Protein AF-A0AAD0ALG9-F1 (afdb_monomer_lite)

InterPro domains:
  IPR048923 Restriction endonuclease, type II, NgoFVII, C-terminal B3-like DNA-binding domain [PF20731] (17-128)

Sequence (146 aa):
MIMDYIILPLYSWKNGKKTCFPRSSMNQSNARGRARDLYEVYIPIPYEVRTTYPDFFPGEEFDLFTEDLNFSAKICQQDDKALMTNPNSDLGKWLFEKLGIEKTRPNEVVSYEELAKTGYDSVKIKIIDGKYYILLMPVGSYENFI

Foldseek 3Di:
DQDQKAKFFQFDDDPNDTKQDLCAALNVCQHDDDHDDRQQGWTFQDPCNCVVNVPNDDQDWAWEDEPVDIFGWDQDDPPSGTIATVVRRPVSVVVCVLLVHDDDDHSDGDIQVSSLVSQFGMWMWGADPNHTYIDTDGPCPNVVRD

pLDDT: mean 95.74, std 5.43, range [48.69, 98.75]

Secondary structure (DSSP, 8-state):
---SEEEEESSEEETTEEE--TTSGGGGGG-SSS---TT---EE--HHHHHHSTTSS-SS-EEEE-SS-EEEEEEESGGG-EEEESSTTHHHHHHHHHHT----STT----HHHHHHTTEEEEEEEEETTEEEEEEEETTHHHHH-

Radius of gyration: 14.36 Å; chains: 1; bounding box: 43×32×39 Å

Structure (mmCIF, N/CA/C/O backbone):
data_AF-A0AAD0ALG9-F1
#
_entry.id   AF-A0AAD0ALG9-F1
#
loop_
_atom_site.group_PDB
_atom_site.id
_atom_site.type_symbol
_atom_site.label_atom_id
_atom_site.label_alt_id
_atom_site.label_comp_id
_atom_site.label_asym_id
_atom_site.label_entity_id
_atom_site.label_seq_id
_atom_site.pdbx_PDB_ins_code
_atom_site.Cartn_x
_atom_site.Cartn_y
_atom_site.Cartn_z
_atom_site.occupancy
_atom_site.B_iso_or_equiv
_atom_site.auth_seq_id
_atom_site.auth_comp_id
_atom_site.auth_asym_id
_atom_site.auth_atom_id
_atom_site.pdbx_PDB_model_num
ATOM 1 N N . MET A 1 1 ? -25.391 -2.436 7.738 1.00 48.69 1 MET A N 1
ATOM 2 C CA . MET A 1 1 ? -24.337 -3.248 8.379 1.00 48.69 1 MET A CA 1
ATOM 3 C C . MET A 1 1 ? -23.039 -2.530 8.101 1.00 48.69 1 MET A C 1
ATOM 5 O O . MET A 1 1 ? -22.820 -2.202 6.942 1.00 48.69 1 MET A O 1
ATOM 9 N N . ILE A 1 2 ? -22.260 -2.203 9.130 1.00 64.44 2 ILE A N 1
ATOM 10 C CA . ILE A 1 2 ? -20.900 -1.699 8.917 1.00 64.44 2 ILE A CA 1
ATOM 11 C C . ILE A 1 2 ? -20.113 -2.865 8.315 1.00 64.44 2 ILE A C 1
ATOM 13 O O . ILE A 1 2 ? -20.271 -4.000 8.757 1.00 64.44 2 ILE A O 1
ATOM 17 N N . MET A 1 3 ? -19.394 -2.610 7.225 1.00 80.44 3 MET A N 1
ATOM 18 C CA . MET A 1 3 ? -18.561 -3.630 6.606 1.00 80.44 3 MET A CA 1
ATOM 19 C C . MET A 1 3 ? -17.283 -3.763 7.431 1.00 80.44 3 MET A C 1
ATOM 21 O O . MET A 1 3 ? -16.538 -2.797 7.566 1.00 80.44 3 MET A O 1
ATOM 25 N N . ASP A 1 4 ? -17.016 -4.959 7.947 1.00 91.75 4 ASP A N 1
ATOM 26 C CA . ASP A 1 4 ? -15.879 -5.175 8.846 1.00 91.75 4 ASP A CA 1
ATOM 27 C C . ASP A 1 4 ? -14.551 -5.339 8.096 1.00 91.75 4 ASP A C 1
ATOM 29 O O . ASP A 1 4 ? -13.491 -5.374 8.717 1.00 91.75 4 ASP A O 1
ATOM 33 N N . TYR A 1 5 ? -14.567 -5.457 6.762 1.00 97.56 5 TYR A N 1
ATOM 34 C CA . TYR A 1 5 ? -13.344 -5.459 5.963 1.00 97.56 5 TYR A CA 1
ATOM 35 C C . TYR A 1 5 ? -13.547 -5.027 4.507 1.00 97.56 5 TYR A C 1
ATOM 37 O O . TYR A 1 5 ? -14.588 -5.264 3.903 1.00 97.56 5 TYR A O 1
ATOM 45 N N . ILE A 1 6 ? -12.487 -4.493 3.909 1.00 98.25 6 ILE A N 1
ATOM 46 C CA . ILE A 1 6 ? -12.362 -4.282 2.464 1.00 98.25 6 ILE A CA 1
ATOM 47 C C . ILE A 1 6 ? -11.085 -4.935 1.946 1.00 98.25 6 ILE A C 1
ATOM 49 O O . ILE A 1 6 ? -10.157 -5.218 2.710 1.00 98.25 6 ILE A O 1
ATOM 53 N N . ILE A 1 7 ? -11.013 -5.149 0.634 1.00 98.69 7 ILE A N 1
ATOM 54 C CA . ILE A 1 7 ? -9.773 -5.522 -0.047 1.00 98.69 7 ILE A CA 1
ATOM 55 C C . ILE A 1 7 ? -9.379 -4.397 -1.004 1.00 98.69 7 ILE A C 1
ATOM 57 O O . ILE A 1 7 ? -10.216 -3.870 -1.734 1.00 98.69 7 ILE A O 1
ATOM 61 N N . LEU A 1 8 ? -8.102 -4.021 -0.978 1.00 98.69 8 LEU A N 1
ATOM 62 C CA . LEU A 1 8 ? -7.511 -2.983 -1.816 1.00 98.69 8 LEU A CA 1
ATOM 63 C C . LEU A 1 8 ? -6.404 -3.590 -2.686 1.00 98.69 8 LEU A C 1
ATOM 65 O O . LEU A 1 8 ? -5.567 -4.333 -2.166 1.00 98.69 8 LEU A O 1
ATOM 69 N N . PRO A 1 9 ? -6.350 -3.292 -3.993 1.00 98.56 9 PRO A N 1
ATOM 70 C CA . PRO A 1 9 ? -5.290 -3.793 -4.854 1.00 98.56 9 PRO A CA 1
ATOM 71 C C . PRO A 1 9 ? -3.972 -3.058 -4.574 1.00 98.56 9 PRO A C 1
ATOM 73 O O . PRO A 1 9 ? -3.960 -1.879 -4.239 1.00 98.56 9 PRO A O 1
ATOM 76 N N . LEU A 1 10 ? -2.840 -3.728 -4.785 1.00 98.62 10 LEU A N 1
ATOM 77 C CA . LEU A 1 10 ? -1.504 -3.104 -4.825 1.00 98.62 10 LEU A CA 1
ATOM 78 C C . LEU A 1 10 ? -1.106 -2.675 -6.252 1.00 98.62 10 LEU A C 1
ATOM 80 O O . LEU A 1 10 ? 0.020 -2.255 -6.521 1.00 98.62 10 LEU A O 1
ATOM 84 N N . TYR A 1 11 ? -2.049 -2.781 -7.185 1.00 98.38 11 TYR A N 1
ATOM 85 C CA . TYR A 1 11 ? -1.915 -2.453 -8.596 1.00 98.38 11 TYR A CA 1
ATOM 86 C C . TYR A 1 11 ? -3.061 -1.528 -9.040 1.00 98.38 11 TYR A C 1
ATOM 88 O O . TYR A 1 11 ? -3.915 -1.110 -8.261 1.00 98.38 11 TYR A O 1
ATOM 96 N N . SER A 1 12 ? -3.082 -1.169 -10.319 1.00 96.75 12 SER A N 1
ATOM 97 C CA . SER A 1 12 ? -4.174 -0.429 -10.956 1.00 96.75 12 SER A CA 1
ATOM 98 C C . SER A 1 12 ? -4.526 -1.042 -12.310 1.00 96.75 12 SER A C 1
ATOM 100 O O . SER A 1 12 ? -3.835 -1.937 -12.788 1.00 96.75 12 SER A O 1
ATOM 102 N N . TRP A 1 13 ? -5.581 -0.557 -12.960 1.00 95.56 13 TRP A N 1
ATOM 103 C CA . TRP A 1 13 ? -5.985 -1.036 -14.282 1.00 95.56 13 TRP A CA 1
ATOM 104 C C . TRP A 1 13 ? -5.575 -0.063 -15.390 1.00 95.56 13 TRP A C 1
ATOM 106 O O . TRP A 1 13 ? -5.725 1.152 -15.266 1.00 95.56 13 TRP A O 1
ATOM 116 N N . LYS A 1 14 ? -5.085 -0.602 -16.508 1.00 95.44 14 LYS A N 1
ATOM 117 C CA . LYS A 1 14 ? -4.860 0.127 -17.758 1.00 95.44 14 LYS A CA 1
ATOM 118 C C . LYS A 1 14 ? -5.312 -0.735 -18.930 1.00 95.44 14 LYS A C 1
ATOM 120 O O . LYS A 1 14 ? -4.769 -1.812 -19.148 1.00 95.44 14 LYS A O 1
ATOM 125 N N . ASN A 1 15 ? -6.287 -0.254 -19.703 1.00 95.19 15 ASN A N 1
ATOM 126 C CA . ASN A 1 15 ? -6.828 -0.957 -20.876 1.00 95.19 15 ASN A CA 1
ATOM 127 C C . ASN A 1 15 ? -7.241 -2.413 -20.565 1.00 95.19 15 ASN A C 1
ATOM 129 O O . ASN A 1 15 ? -6.869 -3.333 -21.291 1.00 95.19 15 ASN A O 1
ATOM 133 N N . GLY A 1 16 ? -7.941 -2.626 -19.444 1.00 93.56 16 GLY A N 1
ATOM 134 C CA . GLY A 1 16 ? -8.381 -3.958 -19.011 1.00 93.56 16 GLY A CA 1
ATOM 135 C C . GLY A 1 16 ? -7.260 -4.886 -18.531 1.00 93.56 16 GLY A C 1
ATOM 136 O O . GLY A 1 16 ? -7.489 -6.079 -18.377 1.00 93.56 16 GLY A O 1
ATOM 137 N N . LYS A 1 17 ? -6.047 -4.369 -18.295 1.00 96.81 17 LYS A N 1
ATOM 138 C CA . LYS A 1 17 ? -4.924 -5.132 -17.738 1.00 96.81 17 LYS A CA 1
ATOM 139 C C . LYS A 1 17 ? -4.484 -4.555 -16.402 1.00 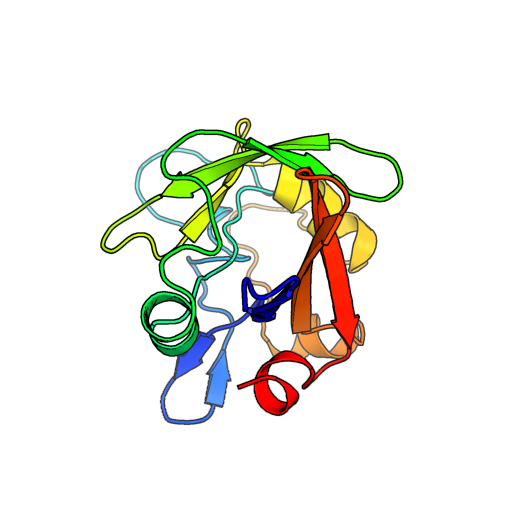96.81 17 LYS A C 1
ATOM 141 O O . LYS A 1 17 ? -4.403 -3.335 -16.251 1.00 96.81 17 LYS A O 1
ATOM 146 N N . LYS A 1 18 ? -4.145 -5.433 -15.462 1.00 98.00 18 LYS A N 1
ATOM 147 C CA . LYS A 1 18 ? -3.492 -5.054 -14.207 1.00 98.00 18 LYS A CA 1
ATOM 148 C C . LYS A 1 18 ? -2.121 -4.445 -14.493 1.00 98.00 18 LYS A C 1
ATOM 150 O O . LYS A 1 18 ? -1.426 -4.855 -15.421 1.00 98.00 18 LYS A O 1
ATOM 155 N N . THR A 1 19 ? -1.751 -3.402 -13.764 1.00 98.19 19 THR A N 1
ATOM 156 C CA . THR A 1 19 ? -0.554 -2.600 -14.024 1.00 98.19 19 THR A CA 1
ATOM 157 C C . THR A 1 19 ? -0.083 -1.920 -12.744 1.00 98.19 19 THR A C 1
ATOM 159 O O . THR A 1 19 ? -0.838 -1.196 -12.098 1.00 98.19 19 THR A O 1
ATOM 162 N N . CYS A 1 20 ? 1.202 -2.070 -12.430 1.00 98.12 20 CYS A N 1
ATOM 163 C CA . CYS A 1 20 ? 1.898 -1.221 -11.468 1.00 98.12 20 CYS A CA 1
ATOM 164 C C . CYS A 1 20 ? 2.551 -0.069 -12.241 1.00 98.12 20 CYS A C 1
ATOM 166 O O . CYS A 1 20 ? 3.495 -0.261 -13.008 1.00 98.12 20 CYS A O 1
ATOM 168 N N . PHE A 1 21 ? 2.011 1.143 -12.102 1.00 97.88 21 PHE A N 1
ATOM 169 C CA . PHE A 1 21 ? 2.519 2.294 -12.848 1.00 97.88 21 PHE A CA 1
ATOM 170 C C . PHE A 1 21 ? 3.928 2.689 -12.371 1.00 97.88 21 PHE A C 1
ATOM 172 O O . PHE A 1 21 ? 4.188 2.645 -11.171 1.00 97.88 21 PHE A O 1
ATOM 179 N N . PRO A 1 22 ? 4.831 3.162 -13.255 1.00 97.31 22 PRO A N 1
ATOM 180 C CA . PRO A 1 22 ? 6.233 3.421 -12.896 1.00 97.31 22 PRO A CA 1
ATOM 181 C C . PRO A 1 22 ? 6.490 4.510 -11.847 1.00 97.31 22 PRO A C 1
ATOM 183 O O . PRO A 1 22 ? 7.627 4.662 -11.410 1.00 97.31 22 PRO A O 1
ATOM 186 N N . ARG A 1 23 ? 5.481 5.322 -11.506 1.00 96.94 23 ARG A N 1
ATOM 187 C CA . ARG A 1 23 ? 5.602 6.517 -10.647 1.00 96.94 23 ARG A CA 1
ATOM 188 C C . ARG A 1 23 ? 4.410 6.695 -9.703 1.00 96.94 23 ARG A C 1
ATOM 190 O O . ARG A 1 23 ? 3.996 7.819 -9.424 1.00 96.94 23 ARG A O 1
ATOM 197 N N . SER A 1 24 ? 3.762 5.604 -9.315 1.00 96.25 24 SER A N 1
ATOM 198 C CA . SER A 1 24 ? 2.541 5.640 -8.505 1.00 96.25 24 SER A CA 1
ATOM 199 C C . SER A 1 24 ? 2.445 4.400 -7.628 1.00 96.25 24 SER A C 1
ATOM 201 O O . SER A 1 24 ? 3.058 3.382 -7.944 1.00 96.25 24 SER A O 1
ATOM 203 N N . SER A 1 25 ? 1.665 4.491 -6.551 1.00 96.38 25 SER A N 1
ATOM 204 C CA . SER A 1 25 ? 1.435 3.417 -5.583 1.00 96.38 25 SER A CA 1
ATOM 205 C C . SER A 1 25 ? 2.751 2.770 -5.122 1.00 96.38 25 SER A C 1
ATOM 207 O O . SER A 1 25 ? 3.579 3.468 -4.545 1.00 96.38 25 SER A O 1
ATOM 209 N N . MET A 1 26 ? 3.003 1.493 -5.427 1.00 96.69 26 MET A N 1
ATOM 210 C CA . MET A 1 26 ? 4.254 0.789 -5.103 1.00 96.69 26 MET A CA 1
ATOM 211 C C . MET A 1 26 ? 5.521 1.465 -5.657 1.00 96.69 26 MET A C 1
ATOM 213 O O . MET A 1 26 ? 6.621 1.292 -5.135 1.00 96.69 26 MET A O 1
ATOM 217 N N . ASN A 1 27 ? 5.393 2.249 -6.726 1.00 97.94 27 ASN A N 1
ATOM 218 C CA . ASN A 1 27 ? 6.490 2.991 -7.345 1.00 97.94 27 ASN A CA 1
ATOM 219 C C . ASN A 1 27 ? 6.405 4.497 -7.077 1.00 97.94 27 ASN A C 1
ATOM 221 O O . ASN A 1 27 ? 6.948 5.296 -7.843 1.00 97.94 27 ASN A O 1
ATOM 225 N N . GLN A 1 28 ? 5.714 4.909 -6.012 1.00 97.06 28 GLN A N 1
ATOM 226 C CA . GLN A 1 28 ? 5.574 6.318 -5.649 1.00 97.06 28 GLN A CA 1
ATOM 227 C C . GLN A 1 28 ? 6.928 6.989 -5.377 1.00 97.06 28 GLN A C 1
ATOM 229 O O . GLN A 1 28 ? 7.078 8.173 -5.683 1.00 97.06 28 GLN A O 1
ATOM 234 N N . SER A 1 29 ? 7.933 6.250 -4.902 1.00 96.88 29 SER A N 1
ATOM 235 C CA . SER A 1 29 ? 9.309 6.740 -4.747 1.00 96.88 29 SER A CA 1
ATOM 236 C C . SER A 1 29 ? 9.933 7.296 -6.038 1.00 96.88 29 SER A C 1
ATOM 238 O O . SER A 1 29 ? 10.788 8.177 -5.976 1.00 96.88 29 SER A O 1
ATOM 240 N N . ASN A 1 30 ? 9.427 6.905 -7.213 1.00 97.12 30 ASN A N 1
ATOM 241 C CA . ASN A 1 30 ? 9.875 7.402 -8.522 1.00 97.12 30 ASN A CA 1
ATOM 242 C C . ASN A 1 30 ? 9.087 8.625 -9.029 1.00 97.12 30 ASN A C 1
ATOM 244 O O . ASN A 1 30 ? 9.283 9.082 -10.164 1.00 97.12 30 ASN A O 1
ATOM 248 N N . ALA A 1 31 ? 8.127 9.133 -8.253 1.00 95.12 31 ALA A N 1
ATOM 249 C CA . ALA A 1 31 ? 7.360 10.307 -8.645 1.00 95.12 31 ALA A CA 1
ATOM 250 C C . ALA A 1 31 ? 8.264 11.547 -8.768 1.00 95.12 31 ALA A C 1
ATOM 252 O O . ALA A 1 31 ? 9.306 11.671 -8.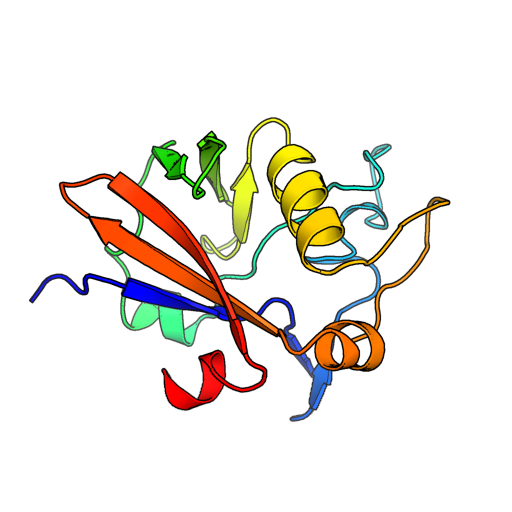129 1.00 95.12 31 ALA A O 1
ATOM 253 N N . ARG A 1 32 ? 7.863 12.499 -9.617 1.00 93.19 32 ARG A N 1
ATOM 254 C CA . ARG A 1 32 ? 8.606 13.756 -9.816 1.00 93.19 32 ARG A CA 1
ATOM 255 C C . ARG A 1 32 ? 8.358 14.743 -8.670 1.00 93.19 32 ARG A C 1
ATOM 257 O O . ARG A 1 32 ? 7.464 14.543 -7.843 1.00 93.19 32 ARG A O 1
ATOM 264 N N . GLY A 1 33 ? 9.152 15.808 -8.608 1.00 91.19 33 GLY A N 1
ATOM 265 C CA . GLY A 1 33 ? 9.068 16.838 -7.570 1.00 91.19 33 GLY A CA 1
ATOM 266 C C . GLY A 1 33 ? 10.212 16.700 -6.575 1.00 91.19 33 GLY A C 1
ATOM 267 O O . GLY A 1 33 ? 11.362 16.911 -6.944 1.00 91.19 33 GLY A O 1
ATOM 268 N N . ARG A 1 34 ? 9.901 16.346 -5.326 1.00 93.88 34 ARG A N 1
ATOM 269 C CA . ARG A 1 34 ? 10.900 16.210 -4.258 1.00 93.88 34 ARG A CA 1
ATOM 270 C C . ARG A 1 34 ? 11.662 14.883 -4.297 1.00 93.88 34 ARG A C 1
ATOM 272 O O . ARG A 1 34 ? 11.177 13.896 -4.853 1.00 93.88 34 ARG A O 1
ATOM 279 N N . ALA A 1 35 ? 12.812 14.861 -3.624 1.00 92.06 35 ALA A N 1
ATOM 280 C CA . ALA A 1 35 ? 13.454 13.616 -3.223 1.00 92.06 35 ALA A CA 1
ATOM 281 C C . ALA A 1 35 ? 12.489 12.791 -2.354 1.00 92.06 35 ALA A C 1
ATOM 283 O O . ALA A 1 35 ? 11.717 13.346 -1.560 1.00 92.06 35 ALA A O 1
ATOM 284 N N . ARG A 1 36 ? 12.505 11.476 -2.555 1.00 94.88 36 ARG A N 1
ATOM 285 C CA . ARG A 1 36 ? 11.642 10.511 -1.872 1.00 94.88 36 ARG A CA 1
ATOM 286 C C . ARG A 1 36 ? 12.489 9.389 -1.312 1.00 94.88 36 ARG A C 1
ATOM 288 O O . ARG A 1 36 ? 13.488 9.012 -1.921 1.00 94.88 36 ARG A O 1
ATOM 295 N N . ASP A 1 37 ? 12.060 8.867 -0.176 1.00 96.56 37 ASP A N 1
ATOM 296 C CA . ASP A 1 37 ? 12.575 7.601 0.334 1.00 96.56 37 ASP A CA 1
ATOM 297 C C . ASP A 1 37 ? 12.200 6.472 -0.652 1.00 96.56 37 ASP A C 1
ATOM 299 O O . ASP A 1 37 ? 11.142 6.518 -1.291 1.00 96.56 37 ASP A O 1
ATOM 303 N N . LEU A 1 38 ? 13.089 5.486 -0.827 1.00 96.19 38 LEU A N 1
ATOM 304 C CA . LEU A 1 38 ? 12.918 4.370 -1.770 1.00 96.19 38 LEU A CA 1
ATOM 305 C C . LEU A 1 38 ? 11.635 3.574 -1.515 1.00 96.19 38 LEU A C 1
ATOM 307 O O . LEU A 1 38 ? 11.034 3.057 -2.465 1.00 96.19 38 LEU A O 1
ATOM 311 N N . TYR A 1 39 ? 11.209 3.538 -0.255 1.00 97.19 39 TYR A N 1
ATOM 312 C CA . TYR A 1 39 ? 10.047 2.813 0.226 1.00 97.19 39 TYR A CA 1
ATOM 313 C C . TYR A 1 39 ? 8.805 3.698 0.357 1.00 97.19 39 TYR A C 1
ATOM 315 O O . TYR A 1 39 ? 7.806 3.255 0.907 1.00 97.19 39 TYR A O 1
ATOM 323 N N . GLU A 1 40 ? 8.805 4.936 -0.153 1.00 97.62 40 GLU A N 1
ATOM 324 C CA . GLU A 1 40 ? 7.549 5.685 -0.238 1.00 97.62 40 GLU A CA 1
ATOM 325 C C . GLU A 1 40 ? 6.557 4.987 -1.166 1.00 97.62 40 GLU A C 1
ATOM 327 O O . GLU A 1 40 ? 6.819 4.813 -2.362 1.00 97.62 40 GLU A O 1
ATOM 332 N N . VAL A 1 41 ? 5.392 4.656 -0.609 1.00 97.44 41 VAL A N 1
ATOM 333 C CA . VAL A 1 41 ? 4.268 4.034 -1.313 1.00 97.44 41 VAL A CA 1
ATOM 334 C C . VAL A 1 41 ? 2.953 4.692 -0.917 1.00 97.44 41 VAL A C 1
ATOM 336 O O . VAL A 1 41 ? 2.868 5.441 0.049 1.00 97.44 41 VAL A O 1
ATOM 339 N N . TYR A 1 42 ? 1.906 4.393 -1.672 1.00 98.00 42 TYR A N 1
ATOM 340 C CA . TYR A 1 42 ? 0.537 4.484 -1.178 1.00 98.00 42 TYR A CA 1
ATOM 341 C C . TYR A 1 42 ? -0.252 3.279 -1.688 1.00 98.00 42 TYR A C 1
ATOM 343 O O . TYR A 1 42 ? 0.049 2.754 -2.768 1.00 98.00 42 TYR A O 1
ATOM 351 N N . ILE A 1 43 ? -1.268 2.856 -0.943 1.00 98.50 43 ILE A N 1
ATOM 352 C CA . ILE A 1 43 ? -2.200 1.818 -1.394 1.00 98.50 43 ILE A CA 1
ATOM 353 C C . ILE A 1 43 ? -3.393 2.519 -2.055 1.00 98.50 43 ILE A C 1
ATOM 355 O O . ILE A 1 43 ? -3.994 3.400 -1.433 1.00 98.50 43 ILE A O 1
ATOM 359 N N . PRO A 1 44 ? -3.707 2.220 -3.328 1.00 97.94 44 PRO A N 1
ATOM 360 C CA . PRO A 1 44 ? -4.825 2.847 -4.010 1.00 97.94 44 PRO A CA 1
ATOM 361 C C . PRO A 1 44 ? -6.144 2.399 -3.380 1.00 97.94 44 PRO A C 1
ATOM 363 O O . PRO A 1 44 ? -6.311 1.238 -3.014 1.00 97.94 44 PRO A O 1
ATOM 366 N N . ILE A 1 45 ? -7.096 3.326 -3.313 1.00 98.00 45 ILE A N 1
ATOM 367 C CA . ILE A 1 45 ? -8.481 3.064 -2.930 1.00 98.00 45 ILE A CA 1
ATOM 368 C C . ILE A 1 45 ? -9.336 3.265 -4.186 1.00 98.00 45 ILE A C 1
ATOM 370 O O . ILE A 1 45 ? -9.636 4.410 -4.558 1.00 98.00 45 ILE A O 1
ATOM 374 N N . PRO A 1 46 ? -9.664 2.174 -4.906 1.00 97.06 46 PRO A N 1
ATOM 375 C CA . PRO A 1 46 ? -10.415 2.246 -6.154 1.00 97.06 46 PRO A CA 1
ATOM 376 C C . PRO A 1 46 ? -11.756 2.957 -5.980 1.00 97.06 46 PRO A C 1
ATOM 378 O O . PRO A 1 46 ? -12.329 2.982 -4.889 1.00 97.06 46 PRO A O 1
ATOM 381 N N . TYR A 1 47 ? -12.255 3.550 -7.063 1.00 96.19 47 TYR A N 1
ATOM 382 C CA . TYR A 1 47 ? -13.516 4.295 -7.047 1.00 96.19 47 TYR A CA 1
ATOM 383 C C . TYR A 1 47 ? -14.685 3.426 -6.570 1.00 96.19 47 TYR A C 1
ATOM 385 O O . TYR A 1 47 ? -15.504 3.870 -5.770 1.00 96.19 47 TYR A O 1
ATOM 393 N N . GLU A 1 48 ? -14.706 2.170 -6.996 1.00 95.88 48 GLU A N 1
ATOM 394 C CA . GLU A 1 48 ? -15.682 1.154 -6.621 1.00 95.88 48 GLU A CA 1
ATOM 395 C C . GLU A 1 48 ? -15.697 0.939 -5.102 1.00 95.88 48 GLU A C 1
ATOM 397 O O . GLU A 1 48 ? -16.760 0.908 -4.491 1.00 95.88 48 GLU A O 1
ATOM 402 N N . VAL A 1 49 ? -14.523 0.887 -4.462 1.00 96.75 49 VAL A N 1
ATOM 403 C CA . VAL A 1 49 ? -14.420 0.729 -3.003 1.00 96.75 49 VAL A CA 1
ATOM 404 C C . VAL A 1 49 ? -14.874 1.998 -2.284 1.00 96.75 49 VAL A C 1
ATOM 406 O O . VAL A 1 49 ? -15.667 1.906 -1.353 1.00 96.75 49 VAL A O 1
ATOM 409 N N . ARG A 1 50 ? -14.434 3.181 -2.737 1.00 95.00 50 ARG A N 1
ATOM 410 C CA . ARG A 1 50 ? -14.819 4.472 -2.130 1.00 95.00 50 ARG A CA 1
ATOM 411 C C . ARG A 1 50 ? -16.318 4.744 -2.212 1.00 95.00 50 ARG A C 1
ATOM 413 O O . ARG A 1 50 ? -16.873 5.369 -1.321 1.00 95.00 50 ARG A O 1
ATOM 420 N N . THR A 1 51 ? -16.968 4.300 -3.283 1.00 95.12 51 THR A N 1
ATOM 421 C CA . THR A 1 51 ? -18.411 4.497 -3.477 1.00 95.12 51 THR A CA 1
ATOM 422 C C . THR A 1 51 ? -19.255 3.437 -2.787 1.00 95.12 51 THR A C 1
ATOM 424 O O . THR A 1 51 ? -20.328 3.759 -2.285 1.00 95.12 51 THR A O 1
ATOM 427 N N . THR A 1 52 ? -18.779 2.193 -2.728 1.00 95.38 52 THR A N 1
ATOM 428 C CA . T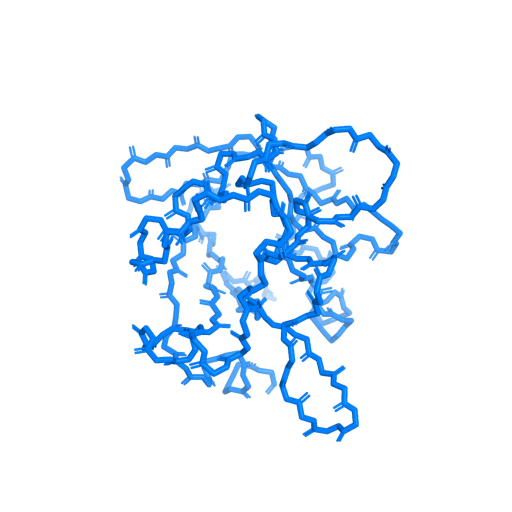HR A 1 52 ? -19.500 1.094 -2.067 1.00 95.38 52 THR A CA 1
ATOM 429 C C . THR A 1 52 ? -19.359 1.157 -0.544 1.00 95.38 52 THR A C 1
ATOM 431 O O . THR A 1 52 ? -20.302 0.832 0.175 1.00 95.38 52 THR A O 1
ATOM 434 N N . TYR A 1 53 ? -18.205 1.612 -0.047 1.00 95.06 53 TYR A N 1
ATOM 435 C CA . TYR A 1 53 ? -17.868 1.664 1.378 1.00 95.06 53 TYR A CA 1
ATOM 436 C C . TYR A 1 53 ? -17.347 3.057 1.798 1.00 95.06 53 TYR A C 1
ATOM 438 O O . TYR A 1 53 ? -16.215 3.168 2.274 1.00 95.06 53 TYR A O 1
ATOM 446 N N . PRO A 1 54 ? -18.144 4.131 1.625 1.00 93.88 54 PRO A N 1
ATOM 447 C CA . PRO A 1 54 ? -17.693 5.511 1.841 1.00 93.88 54 PRO A CA 1
ATOM 448 C C . PRO A 1 54 ? -17.293 5.804 3.293 1.00 93.88 54 PRO A C 1
ATOM 450 O O . PRO A 1 54 ? -16.385 6.594 3.525 1.00 93.88 54 PRO A O 1
ATOM 453 N N . ASP A 1 55 ? -17.918 5.121 4.253 1.00 93.50 55 ASP A N 1
ATOM 454 C CA . ASP A 1 55 ? -17.689 5.315 5.690 1.00 93.50 55 ASP A CA 1
ATOM 455 C C . ASP A 1 55 ? -16.706 4.287 6.284 1.00 93.50 55 ASP A C 1
ATOM 457 O O . ASP A 1 55 ? -16.646 4.115 7.500 1.00 93.50 55 ASP A O 1
ATOM 461 N N . PHE A 1 56 ? -15.970 3.541 5.444 1.00 96.06 56 PHE A N 1
ATOM 462 C CA . PHE A 1 56 ? -15.076 2.484 5.932 1.00 96.06 56 PHE A CA 1
ATOM 463 C C . PHE A 1 56 ? -13.869 3.034 6.689 1.00 96.06 56 PHE A C 1
ATOM 465 O O . PHE A 1 56 ? -13.449 2.434 7.669 1.00 96.06 56 PHE A O 1
ATOM 472 N N . PHE A 1 57 ? -13.288 4.138 6.219 1.00 95.94 57 PHE A N 1
ATOM 473 C CA . PHE A 1 57 ? -12.149 4.781 6.869 1.00 95.94 57 PHE A CA 1
ATOM 474 C C . PHE A 1 57 ? -12.608 5.992 7.680 1.00 95.94 57 PHE A C 1
ATOM 476 O O . PHE A 1 57 ? -13.566 6.662 7.289 1.00 95.94 57 PHE A O 1
ATOM 483 N N . PRO A 1 58 ? -11.911 6.331 8.778 1.00 94.12 58 PRO A N 1
ATOM 484 C CA . PRO A 1 58 ? -12.203 7.555 9.500 1.00 94.12 58 PRO A CA 1
ATOM 485 C C . PRO A 1 58 ? -11.755 8.768 8.671 1.00 94.12 58 PRO A C 1
ATOM 487 O O . PRO A 1 58 ? -10.812 8.692 7.883 1.00 94.12 58 PRO A O 1
ATOM 490 N N . GLY A 1 59 ? -12.405 9.916 8.879 1.00 89.38 59 GLY A N 1
ATOM 491 C CA . GLY A 1 59 ? -12.049 11.179 8.211 1.00 89.38 59 GLY A CA 1
ATOM 492 C C . GLY A 1 59 ? -10.756 11.833 8.723 1.00 89.38 59 GLY A C 1
ATOM 493 O O . GLY A 1 59 ? -10.399 12.929 8.292 1.00 89.38 59 GLY A O 1
ATOM 494 N N . GLU A 1 60 ? -10.061 11.187 9.657 1.00 92.50 60 GLU A N 1
ATOM 495 C CA . GLU A 1 60 ? -8.858 11.675 10.330 1.00 92.50 60 GLU A CA 1
ATOM 496 C C . GLU A 1 60 ? -7.738 10.622 10.324 1.00 92.50 60 GLU A C 1
ATOM 498 O O . GLU A 1 60 ? -7.859 9.571 9.694 1.00 92.50 60 GLU A O 1
ATOM 503 N N . GLU A 1 61 ? -6.605 10.931 10.955 1.00 96.75 61 GLU A N 1
ATOM 504 C CA . GLU A 1 61 ? -5.512 9.964 11.112 1.00 96.75 61 GLU A CA 1
ATOM 505 C C . GLU A 1 61 ? -5.930 8.812 12.032 1.00 96.75 61 GLU A C 1
ATOM 507 O O . GLU A 1 61 ? -6.665 9.008 12.998 1.00 96.75 61 GLU A O 1
ATOM 512 N N . PHE A 1 62 ? -5.450 7.606 11.741 1.00 97.44 62 PHE A N 1
ATOM 513 C CA . PHE A 1 62 ? -5.781 6.405 12.500 1.00 97.44 62 PHE A CA 1
ATOM 514 C C . PHE A 1 62 ? -4.604 5.439 12.571 1.00 97.44 62 PHE A C 1
ATOM 516 O O . PHE A 1 62 ? -3.733 5.428 11.701 1.00 97.44 62 PHE A O 1
ATOM 523 N N . ASP A 1 63 ? -4.598 4.595 13.599 1.00 97.75 63 ASP A N 1
ATOM 524 C CA . ASP A 1 63 ? -3.610 3.532 13.715 1.00 97.75 63 ASP A CA 1
ATOM 525 C C . ASP A 1 63 ? -3.963 2.367 12.783 1.00 97.75 63 ASP A C 1
ATOM 527 O O . ASP A 1 63 ? -5.052 1.786 12.858 1.00 97.75 63 ASP A O 1
ATOM 531 N N . LEU A 1 64 ? -3.010 2.003 11.927 1.00 98.44 64 LEU A N 1
ATOM 532 C CA . LEU A 1 64 ? -3.060 0.823 11.078 1.00 98.44 64 LEU A CA 1
ATOM 533 C C . LEU A 1 64 ? -2.104 -0.237 11.618 1.00 98.44 64 LEU A C 1
ATOM 535 O O . LEU A 1 64 ? -0.888 -0.052 11.617 1.00 98.44 64 LEU A O 1
ATOM 539 N N . PHE A 1 65 ? -2.656 -1.361 12.051 1.00 98.38 65 PHE A N 1
ATOM 540 C CA . PHE A 1 65 ? -1.919 -2.443 12.684 1.00 98.38 65 PHE A CA 1
ATOM 541 C C . PHE A 1 65 ? -1.585 -3.560 11.695 1.00 98.38 65 PHE A C 1
ATOM 543 O O . PHE A 1 65 ? -2.382 -3.948 10.844 1.00 98.38 65 PHE A O 1
ATOM 550 N N . THR A 1 66 ? -0.407 -4.132 11.861 1.00 96.38 66 THR A N 1
ATOM 551 C CA . THR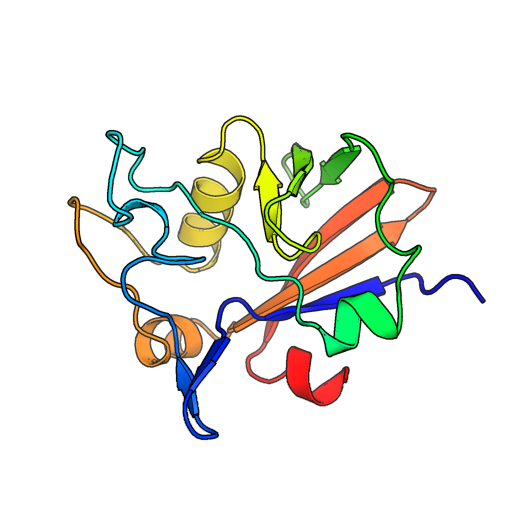 A 1 66 ? -0.037 -5.454 11.349 1.00 96.38 66 THR A CA 1
ATOM 552 C C . THR A 1 66 ? -0.050 -6.434 12.531 1.00 96.38 66 THR A C 1
ATOM 554 O O . THR A 1 66 ? -0.567 -6.102 13.599 1.00 96.38 66 THR A O 1
ATOM 557 N N . GLU A 1 67 ? 0.504 -7.635 12.371 1.00 90.06 67 GLU A N 1
ATOM 558 C CA . GLU A 1 67 ? 0.710 -8.551 13.505 1.00 90.06 67 GLU A CA 1
ATOM 559 C C . GLU A 1 67 ? 1.716 -7.992 14.528 1.00 90.06 67 GLU A C 1
ATOM 561 O O . GLU A 1 67 ? 1.495 -8.133 15.729 1.00 90.06 67 GLU A O 1
ATOM 566 N N . ASP A 1 68 ? 2.759 -7.294 14.060 1.00 91.12 68 ASP A N 1
ATOM 567 C CA . ASP A 1 68 ? 3.924 -6.929 14.885 1.00 91.12 68 ASP A CA 1
ATOM 568 C C . ASP A 1 68 ? 4.180 -5.413 14.987 1.00 91.12 68 ASP A C 1
ATOM 570 O O . ASP A 1 68 ? 4.964 -4.960 15.818 1.00 91.12 68 ASP A O 1
ATOM 574 N N . LEU A 1 69 ? 3.551 -4.616 14.122 1.00 96.44 69 LEU A N 1
ATOM 575 C CA . LEU A 1 69 ? 3.813 -3.181 13.937 1.00 96.44 69 LEU A CA 1
ATOM 576 C C . LEU A 1 69 ? 2.514 -2.378 13.892 1.00 96.44 69 LEU A C 1
ATOM 578 O O . LEU A 1 69 ? 1.478 -2.902 13.482 1.00 96.44 69 LEU A O 1
ATOM 582 N N . ASN A 1 70 ? 2.592 -1.086 14.203 1.00 96.56 70 ASN A N 1
ATOM 583 C CA . ASN A 1 70 ? 1.540 -0.112 13.932 1.00 96.56 70 ASN A CA 1
ATOM 584 C C . ASN A 1 70 ? 2.087 1.098 13.164 1.00 96.56 70 ASN A C 1
ATOM 586 O O . ASN A 1 70 ? 3.243 1.488 13.323 1.00 96.56 70 ASN A O 1
ATOM 590 N N . PHE A 1 71 ? 1.235 1.702 12.342 1.00 97.44 71 PHE A N 1
ATOM 591 C CA . PHE A 1 71 ? 1.551 2.896 11.567 1.00 97.44 71 PHE A CA 1
ATOM 592 C C . PHE A 1 71 ? 0.491 3.968 11.801 1.00 97.44 71 PHE A C 1
ATOM 594 O O . PHE A 1 71 ? -0.697 3.655 11.819 1.00 97.44 71 PHE A O 1
ATOM 601 N N . SER A 1 72 ? 0.905 5.233 11.877 1.00 97.94 72 SER A N 1
ATOM 602 C CA . SER A 1 72 ? -0.022 6.356 11.715 1.00 97.94 72 SER A CA 1
ATOM 603 C C . SER A 1 72 ? -0.407 6.443 10.238 1.00 97.94 72 SER A C 1
ATOM 605 O O . SER A 1 72 ? 0.450 6.689 9.383 1.00 97.94 72 SER A O 1
ATOM 607 N N . ALA A 1 73 ? -1.673 6.167 9.930 1.00 98.19 73 ALA A N 1
ATOM 608 C CA . ALA A 1 73 ? -2.218 6.101 8.583 1.00 98.19 73 ALA A CA 1
ATOM 609 C C . ALA A 1 73 ? -3.278 7.178 8.341 1.00 98.19 73 ALA A C 1
ATOM 611 O O . ALA A 1 73 ? -3.933 7.664 9.262 1.00 98.19 73 ALA A O 1
ATOM 612 N N . LYS A 1 74 ? -3.452 7.554 7.073 1.00 97.69 74 LYS A N 1
ATOM 613 C CA . LYS A 1 74 ? -4.459 8.529 6.655 1.00 97.69 74 LYS A CA 1
ATOM 614 C C . LYS A 1 74 ? -4.922 8.284 5.226 1.00 97.69 74 LYS A C 1
ATOM 616 O O . LYS A 1 74 ? -4.137 7.845 4.378 1.00 97.69 74 LYS A O 1
ATOM 621 N N . ILE A 1 75 ? -6.177 8.637 4.958 1.00 97.62 75 ILE A N 1
ATOM 622 C CA . ILE A 1 75 ? -6.703 8.751 3.600 1.00 97.62 75 ILE A CA 1
ATOM 623 C C . ILE A 1 75 ? -6.391 10.138 3.029 1.00 97.62 75 ILE A C 1
ATOM 625 O O . ILE A 1 75 ? -6.638 11.166 3.656 1.00 97.62 75 ILE A O 1
ATOM 629 N N . CYS A 1 76 ? -5.771 10.152 1.853 1.00 93.88 76 CYS A N 1
ATOM 630 C CA . CYS A 1 76 ? -5.125 11.320 1.273 1.00 93.88 76 CYS A CA 1
ATOM 631 C C . CYS A 1 76 ? -5.308 11.386 -0.251 1.00 93.88 76 CYS A C 1
ATOM 633 O O . CYS A 1 76 ? -5.779 10.454 -0.906 1.00 93.88 76 CYS A O 1
ATOM 635 N N . GLN A 1 77 ? -4.778 12.477 -0.818 1.00 89.44 77 GLN A N 1
ATOM 636 C CA . GLN A 1 77 ? -4.803 12.830 -2.241 1.00 89.44 77 GLN A CA 1
ATOM 637 C C . GLN A 1 77 ? -6.197 13.193 -2.763 1.00 89.44 77 GLN A C 1
ATOM 639 O O . GLN A 1 77 ? -7.191 13.155 -2.051 1.00 89.44 77 GLN A O 1
ATOM 644 N N . GLN A 1 78 ? -6.242 13.614 -4.028 1.00 91.06 78 GLN A N 1
ATOM 645 C CA . GLN A 1 78 ? -7.487 13.974 -4.691 1.00 91.06 78 GLN A CA 1
ATOM 646 C C . GLN A 1 78 ? -8.475 12.798 -4.659 1.00 91.06 78 GLN A C 1
ATOM 648 O O . GLN A 1 78 ? -8.111 11.683 -5.041 1.00 91.06 78 GLN A O 1
ATOM 653 N N . ASP A 1 79 ? -9.703 13.093 -4.238 1.00 91.50 79 ASP A N 1
ATOM 654 C CA . ASP A 1 79 ? -10.826 12.161 -4.108 1.00 91.50 79 ASP A CA 1
ATOM 655 C C . ASP A 1 79 ? -10.598 11.026 -3.094 1.00 91.50 79 ASP A C 1
ATOM 657 O O . ASP A 1 79 ? -11.167 9.947 -3.257 1.00 91.50 79 ASP A O 1
ATOM 661 N N . ASP A 1 80 ? -9.750 11.229 -2.079 1.00 93.44 80 ASP A N 1
ATOM 662 C CA . ASP A 1 80 ? -9.517 10.249 -1.004 1.00 93.44 80 ASP A CA 1
ATOM 663 C C . ASP A 1 80 ? -9.036 8.884 -1.529 1.00 93.44 80 ASP A C 1
ATOM 665 O O . ASP A 1 80 ? -9.343 7.813 -1.008 1.00 93.44 80 ASP A O 1
ATOM 669 N N . LYS A 1 81 ? -8.276 8.913 -2.629 1.00 95.81 81 LYS A N 1
ATOM 670 C CA . LYS A 1 81 ? -7.897 7.722 -3.406 1.00 95.81 81 LYS A CA 1
ATOM 671 C C . LYS A 1 81 ? -6.667 6.976 -2.891 1.00 95.81 81 LYS A C 1
ATOM 673 O O . LYS A 1 81 ? -6.244 6.016 -3.538 1.00 95.81 81 LYS A O 1
ATOM 678 N N . ALA A 1 82 ? -6.027 7.445 -1.824 1.00 97.50 82 ALA A N 1
ATOM 679 C CA . ALA A 1 82 ? -4.753 6.902 -1.369 1.00 97.50 82 ALA A CA 1
ATOM 680 C C . ALA A 1 82 ? -4.730 6.699 0.146 1.00 97.50 82 ALA A C 1
ATOM 682 O O . ALA A 1 82 ? -4.836 7.659 0.902 1.00 97.50 82 ALA A O 1
ATOM 683 N N . LEU A 1 83 ? -4.491 5.459 0.569 1.00 98.38 83 LEU A N 1
ATOM 684 C CA . LEU A 1 83 ? -4.074 5.128 1.928 1.00 98.38 83 LEU A CA 1
ATOM 685 C C . LEU A 1 83 ? -2.554 5.308 2.034 1.00 98.38 83 LEU A C 1
ATOM 687 O O . LEU A 1 83 ? -1.793 4.692 1.279 1.00 98.38 83 LEU A O 1
ATOM 691 N N . MET A 1 84 ? -2.118 6.171 2.947 1.00 97.69 84 MET A N 1
ATOM 692 C CA . MET A 1 84 ? -0.713 6.542 3.163 1.00 97.69 84 MET A CA 1
ATOM 693 C C . MET A 1 84 ? -0.372 6.477 4.652 1.00 97.69 84 MET A C 1
ATOM 695 O O . MET A 1 84 ? -1.277 6.493 5.484 1.00 97.69 84 MET A O 1
ATOM 699 N N . THR A 1 85 ? 0.918 6.439 4.987 1.00 98.12 85 THR A N 1
ATOM 700 C CA . THR A 1 85 ? 1.390 6.521 6.380 1.00 98.12 85 THR A CA 1
ATOM 701 C C . THR A 1 85 ? 2.257 7.747 6.625 1.00 98.12 85 THR A C 1
ATOM 703 O O . THR A 1 85 ? 2.696 8.417 5.688 1.00 98.12 85 THR A O 1
ATOM 706 N N . ASN A 1 86 ? 2.517 8.046 7.893 1.00 96.50 86 ASN A N 1
ATOM 707 C CA . ASN A 1 86 ? 3.477 9.054 8.311 1.00 96.50 86 ASN A CA 1
ATOM 708 C C . ASN A 1 86 ? 4.447 8.462 9.350 1.00 96.50 86 ASN A C 1
ATOM 710 O O . ASN A 1 86 ? 4.011 8.186 10.467 1.00 96.50 86 ASN A O 1
ATOM 714 N N . PRO A 1 87 ? 5.743 8.286 9.030 1.00 97.19 87 PRO A N 1
ATOM 715 C CA . PRO A 1 87 ? 6.406 8.509 7.740 1.00 97.19 87 PRO A CA 1
ATOM 716 C C . PRO A 1 87 ? 5.797 7.755 6.545 1.00 97.19 87 PRO A C 1
ATOM 718 O O . PRO A 1 87 ? 5.340 6.616 6.652 1.00 97.19 87 PRO A O 1
ATOM 721 N N . ASN A 1 88 ? 5.855 8.369 5.358 1.00 96.12 88 ASN A N 1
ATOM 722 C CA . ASN A 1 88 ? 5.289 7.794 4.126 1.00 96.12 88 ASN A CA 1
ATOM 723 C C . ASN A 1 88 ? 6.051 6.569 3.594 1.00 96.12 88 ASN A C 1
ATOM 725 O O . ASN A 1 88 ? 5.599 5.916 2.655 1.00 96.12 88 ASN A O 1
ATOM 729 N N . SER A 1 89 ? 7.217 6.265 4.166 1.00 97.31 89 SER A N 1
ATOM 730 C CA . SER A 1 89 ? 7.990 5.073 3.826 1.00 97.31 89 SER A CA 1
ATOM 731 C C . SER A 1 89 ? 7.704 3.869 4.720 1.00 97.31 89 SER A C 1
ATOM 733 O O . SER A 1 89 ? 8.086 2.764 4.352 1.00 97.31 89 SER A O 1
ATOM 735 N N . ASP A 1 90 ? 7.022 4.028 5.855 1.00 97.75 90 ASP A N 1
ATOM 736 C CA . ASP A 1 90 ? 6.927 2.948 6.847 1.00 97.75 90 ASP A CA 1
ATOM 737 C C . ASP A 1 90 ? 6.039 1.792 6.392 1.00 97.75 90 ASP A C 1
ATOM 739 O O . ASP A 1 90 ? 6.474 0.639 6.431 1.00 97.75 90 ASP A O 1
ATOM 743 N N . LEU A 1 91 ? 4.859 2.088 5.836 1.00 97.56 91 LEU A N 1
ATOM 744 C CA . LEU A 1 91 ? 4.033 1.055 5.211 1.00 97.56 91 LEU A CA 1
ATOM 745 C C . LEU A 1 91 ? 4.763 0.366 4.057 1.00 97.56 91 LEU A C 1
ATOM 747 O O . LEU A 1 91 ? 4.625 -0.839 3.868 1.00 97.56 91 LEU A O 1
ATOM 751 N N . GLY A 1 92 ? 5.546 1.121 3.286 1.00 97.62 92 GLY A N 1
ATOM 752 C CA . GLY A 1 92 ? 6.306 0.567 2.177 1.00 97.62 92 GLY A CA 1
ATOM 753 C C . GLY A 1 92 ? 7.407 -0.373 2.638 1.00 97.62 92 GLY A C 1
ATOM 754 O O . GLY A 1 92 ? 7.506 -1.459 2.085 1.00 97.62 92 GLY A O 1
ATOM 755 N N . LYS A 1 93 ? 8.186 -0.020 3.667 1.00 97.69 93 LYS A N 1
ATOM 756 C CA . LYS A 1 93 ? 9.226 -0.902 4.225 1.00 97.69 93 LYS A CA 1
ATOM 757 C C . LYS A 1 93 ? 8.637 -2.256 4.613 1.00 97.69 93 LYS A C 1
ATOM 759 O O . LYS A 1 93 ? 9.123 -3.280 4.145 1.00 97.69 93 LYS A O 1
ATOM 764 N N . TRP A 1 94 ? 7.539 -2.243 5.371 1.00 97.88 94 TRP A N 1
ATOM 765 C CA . TRP A 1 94 ? 6.820 -3.463 5.739 1.00 97.88 94 TRP A CA 1
ATOM 766 C C . TRP A 1 94 ? 6.306 -4.222 4.512 1.00 97.88 94 TRP A C 1
ATOM 768 O O . TRP A 1 94 ? 6.493 -5.432 4.405 1.00 97.88 94 TRP A O 1
ATOM 778 N N . LEU A 1 95 ? 5.682 -3.519 3.563 1.00 98.00 95 LEU A N 1
ATOM 779 C CA . LEU A 1 95 ? 5.100 -4.138 2.377 1.00 98.00 95 LEU A CA 1
ATOM 780 C C . LEU A 1 95 ? 6.170 -4.838 1.529 1.00 98.00 95 LEU A C 1
ATOM 782 O O . LEU A 1 95 ? 5.999 -5.990 1.141 1.00 98.00 95 LEU A O 1
ATOM 786 N N . PHE A 1 96 ? 7.276 -4.151 1.256 1.00 97.81 96 PHE A N 1
ATOM 787 C CA . PHE A 1 96 ? 8.387 -4.660 0.459 1.00 97.81 96 PHE A CA 1
ATOM 788 C C . PHE A 1 96 ? 9.091 -5.840 1.133 1.00 97.81 96 PHE A C 1
ATOM 790 O O . PHE A 1 96 ? 9.353 -6.844 0.470 1.00 97.81 96 PHE A O 1
ATOM 797 N N . GLU A 1 97 ? 9.299 -5.770 2.451 1.00 97.44 97 GLU A N 1
ATOM 798 C CA . GLU A 1 97 ? 9.832 -6.877 3.248 1.00 97.44 97 GLU A CA 1
ATOM 799 C C . GLU A 1 97 ? 8.933 -8.119 3.163 1.00 97.44 97 GLU A C 1
ATOM 801 O O . GLU A 1 97 ? 9.405 -9.198 2.806 1.00 97.44 97 GLU A O 1
ATOM 806 N N . LYS A 1 98 ? 7.625 -7.976 3.421 1.00 97.62 98 LYS A N 1
ATOM 807 C CA . LYS A 1 98 ? 6.683 -9.109 3.399 1.00 97.62 98 LYS A CA 1
ATOM 808 C C . LYS A 1 98 ? 6.490 -9.705 2.002 1.00 97.62 98 LYS A C 1
ATOM 810 O O . LYS A 1 98 ? 6.227 -10.899 1.887 1.00 97.62 98 LYS A O 1
ATOM 815 N N . LEU A 1 99 ? 6.628 -8.896 0.952 1.00 98.06 99 LEU A N 1
ATOM 816 C CA . LEU A 1 99 ? 6.587 -9.349 -0.441 1.00 98.06 99 LEU A CA 1
ATOM 817 C C . LEU A 1 99 ? 7.910 -9.977 -0.912 1.00 98.06 99 LEU A C 1
ATOM 819 O O . LEU A 1 99 ? 7.936 -10.585 -1.980 1.00 98.06 99 LEU A O 1
ATOM 823 N N . GLY A 1 100 ? 9.007 -9.824 -0.163 1.00 97.81 100 GLY A N 1
ATOM 824 C CA . GLY A 1 100 ? 10.337 -10.255 -0.599 1.00 97.81 100 GLY A CA 1
ATOM 825 C C . GLY A 1 100 ? 10.852 -9.483 -1.821 1.00 97.81 100 GLY A C 1
ATOM 826 O O . GLY A 1 100 ? 11.577 -10.042 -2.643 1.00 97.81 100 GLY A O 1
ATOM 827 N N . ILE A 1 101 ? 10.452 -8.216 -1.970 1.00 97.25 101 ILE A N 1
ATOM 828 C CA . ILE A 1 101 ? 10.873 -7.337 -3.067 1.00 97.25 101 ILE A CA 1
ATOM 829 C C . ILE A 1 101 ? 11.833 -6.290 -2.504 1.00 97.25 101 ILE A C 1
ATOM 831 O O . ILE A 1 101 ? 11.446 -5.466 -1.680 1.00 97.25 101 ILE A O 1
ATOM 835 N N . GLU A 1 102 ? 13.070 -6.271 -2.994 1.00 94.50 102 GLU A N 1
ATOM 836 C CA . GLU A 1 102 ? 14.080 -5.296 -2.579 1.00 94.50 102 GLU A CA 1
ATOM 837 C C . GLU A 1 102 ? 14.226 -4.172 -3.613 1.00 94.50 102 GLU A C 1
ATOM 839 O O . GLU A 1 102 ? 14.391 -4.424 -4.808 1.00 94.50 102 GLU A O 1
ATOM 844 N N . LYS A 1 103 ? 14.192 -2.918 -3.144 1.00 91.44 103 LYS A N 1
ATOM 845 C CA . LYS A 1 103 ? 14.551 -1.736 -3.937 1.00 91.44 103 LYS A CA 1
ATOM 846 C C . LYS A 1 103 ? 15.943 -1.266 -3.542 1.00 91.44 103 LYS A C 1
ATOM 848 O O . LYS A 1 103 ? 16.145 -0.784 -2.431 1.00 91.44 103 LYS A O 1
ATOM 853 N N . THR A 1 104 ? 16.887 -1.354 -4.470 1.00 91.62 104 THR A N 1
ATOM 854 C CA . THR A 1 104 ? 18.306 -1.047 -4.229 1.00 91.62 104 THR A CA 1
ATOM 855 C C . THR A 1 104 ? 18.712 0.334 -4.732 1.00 91.62 104 THR A C 1
ATOM 857 O O . THR A 1 104 ? 19.706 0.896 -4.271 1.00 91.62 104 THR A O 1
ATOM 860 N N . ARG A 1 105 ? 17.958 0.917 -5.676 1.00 91.75 105 ARG A N 1
ATOM 861 C CA . ARG A 1 105 ? 18.277 2.232 -6.255 1.00 91.75 105 ARG A CA 1
ATOM 862 C C . ARG A 1 105 ? 17.036 3.031 -6.671 1.00 91.75 105 ARG A C 1
ATOM 864 O O . ARG A 1 105 ? 16.002 2.449 -7.003 1.00 91.75 105 ARG A O 1
ATOM 871 N N . PRO A 1 106 ? 17.130 4.375 -6.719 1.00 89.50 106 PRO A N 1
ATOM 872 C CA . PRO A 1 106 ? 16.053 5.214 -7.236 1.00 89.50 106 PRO A CA 1
ATOM 873 C C . PRO A 1 106 ? 15.681 4.846 -8.676 1.00 89.50 106 PRO A C 1
ATOM 875 O O . PRO A 1 106 ? 16.552 4.517 -9.482 1.00 89.50 106 PRO A O 1
ATOM 878 N N . ASN A 1 107 ? 14.405 5.006 -9.032 1.00 91.69 107 ASN A N 1
ATOM 879 C CA . ASN A 1 107 ? 13.842 4.709 -10.356 1.00 91.69 107 ASN A CA 1
ATOM 880 C C . ASN A 1 107 ? 13.669 3.218 -10.695 1.00 91.69 107 ASN A C 1
ATOM 882 O O . ASN A 1 107 ? 13.237 2.915 -11.808 1.00 91.69 107 ASN A O 1
ATOM 886 N N . GLU A 1 108 ? 13.928 2.291 -9.766 1.00 95.06 108 GLU A N 1
ATOM 887 C CA . GLU A 1 108 ? 13.503 0.895 -9.925 1.00 95.06 108 GLU A CA 1
ATOM 888 C C . GLU A 1 108 ? 11.976 0.790 -9.934 1.00 95.06 108 GLU A C 1
ATOM 890 O O . GLU A 1 108 ? 11.276 1.371 -9.097 1.00 95.06 108 GLU A O 1
ATOM 895 N N . VAL A 1 109 ? 11.459 0.065 -10.923 1.00 97.19 109 VAL A N 1
ATOM 896 C CA . VAL A 1 109 ? 10.027 -0.119 -11.143 1.00 97.19 109 VAL A CA 1
ATOM 897 C C . VAL A 1 109 ? 9.683 -1.552 -10.809 1.00 97.19 109 VAL A C 1
ATOM 899 O O . VAL A 1 109 ? 10.201 -2.466 -11.435 1.00 97.19 109 VAL A O 1
ATOM 902 N N . VAL A 1 110 ? 8.761 -1.714 -9.871 1.00 97.75 110 VAL A N 1
ATOM 903 C CA . VAL A 1 110 ? 8.108 -2.990 -9.598 1.00 97.75 110 VAL A CA 1
ATOM 904 C C . VAL A 1 110 ? 6.977 -3.133 -10.603 1.00 97.75 110 VAL A C 1
ATOM 906 O O . VAL A 1 110 ? 6.050 -2.314 -10.620 1.00 97.75 110 VAL A O 1
ATOM 909 N N . SER A 1 111 ? 7.095 -4.125 -11.476 1.00 98.12 111 SER A N 1
ATOM 910 C CA . SER A 1 111 ? 6.063 -4.513 -12.435 1.00 98.12 111 SER A CA 1
ATOM 911 C C . SER A 1 111 ? 4.939 -5.298 -11.755 1.00 98.12 111 SER A C 1
ATOM 913 O O . SER A 1 111 ? 5.102 -5.835 -10.657 1.00 98.12 111 SER A O 1
ATOM 915 N N . TYR A 1 112 ? 3.784 -5.387 -12.421 1.00 98.50 112 TYR A N 1
ATOM 916 C CA . TYR A 1 112 ? 2.702 -6.233 -11.916 1.00 98.50 112 TYR A CA 1
ATOM 917 C C . TYR A 1 112 ? 3.112 -7.713 -11.935 1.00 98.50 112 TYR A C 1
ATOM 919 O O . TYR A 1 112 ? 2.764 -8.463 -11.031 1.00 98.50 112 TYR A O 1
ATOM 927 N N . GLU A 1 113 ? 3.888 -8.135 -12.933 1.00 98.25 113 GLU A N 1
ATOM 928 C CA . GLU A 1 113 ? 4.393 -9.499 -13.047 1.00 98.25 113 GLU A CA 1
ATOM 929 C C . GLU A 1 113 ? 5.328 -9.871 -11.888 1.00 98.25 113 GLU A C 1
ATOM 931 O O . GLU A 1 113 ? 5.263 -10.993 -11.395 1.00 98.25 113 GLU A O 1
ATOM 936 N N . GLU A 1 114 ? 6.192 -8.956 -11.439 1.00 98.06 114 GLU A N 1
ATOM 937 C CA . GLU A 1 114 ? 7.036 -9.163 -10.253 1.00 98.06 114 GLU A CA 1
ATOM 938 C C . GLU A 1 114 ? 6.208 -9.230 -8.973 1.00 98.06 114 GLU A C 1
ATOM 940 O O . GLU A 1 114 ? 6.401 -10.155 -8.188 1.00 98.06 114 GLU A O 1
ATOM 945 N N . LEU A 1 115 ? 5.247 -8.316 -8.797 1.00 98.50 115 LEU A N 1
ATOM 946 C CA . LEU A 1 115 ? 4.312 -8.350 -7.672 1.00 98.50 115 LEU A CA 1
ATOM 947 C C . LEU A 1 115 ? 3.559 -9.687 -7.622 1.00 98.50 115 LEU A C 1
ATOM 949 O O . LEU A 1 115 ? 3.593 -10.378 -6.609 1.00 98.50 115 LEU A O 1
ATOM 953 N N . ALA A 1 116 ? 2.939 -10.102 -8.726 1.00 98.25 116 ALA A N 1
ATOM 954 C CA . ALA A 1 116 ? 2.131 -11.318 -8.775 1.00 98.25 116 ALA A CA 1
ATOM 955 C C . ALA A 1 116 ? 2.945 -12.596 -8.496 1.00 98.25 116 ALA A C 1
ATOM 957 O O . ALA A 1 116 ? 2.412 -13.551 -7.933 1.00 98.25 116 ALA A O 1
ATOM 958 N N . LYS A 1 117 ? 4.244 -12.623 -8.837 1.00 98.50 117 LYS A N 1
ATOM 959 C CA . LYS A 1 117 ? 5.144 -13.753 -8.531 1.00 98.50 117 LYS A CA 1
ATOM 960 C C . LYS A 1 117 ? 5.366 -13.972 -7.034 1.00 98.50 117 LYS A C 1
ATOM 962 O O . LYS A 1 117 ? 5.737 -15.077 -6.654 1.00 98.50 117 LYS A O 1
ATOM 967 N N . THR A 1 118 ? 5.121 -12.964 -6.196 1.00 98.44 118 THR A N 1
ATOM 968 C CA . THR A 1 118 ? 5.187 -13.102 -4.729 1.00 98.44 118 THR A CA 1
ATOM 969 C C . THR A 1 118 ? 4.044 -13.951 -4.164 1.00 98.44 118 THR A C 1
ATOM 971 O O . THR A 1 118 ? 4.103 -14.375 -3.013 1.00 98.44 118 THR A O 1
ATOM 974 N N . GLY A 1 119 ? 2.996 -14.197 -4.961 1.00 98.62 119 GLY A N 1
ATOM 975 C CA . GLY A 1 119 ? 1.760 -14.840 -4.520 1.00 98.62 119 GLY A CA 1
ATOM 976 C C . GLY A 1 119 ? 0.707 -13.863 -3.992 1.00 98.62 119 GLY A C 1
ATOM 977 O O . GLY A 1 119 ? -0.420 -14.292 -3.752 1.00 98.62 119 GLY A O 1
ATOM 978 N N . TYR A 1 120 ? 1.019 -12.567 -3.892 1.00 98.75 120 TYR A N 1
ATOM 979 C CA . TYR A 1 120 ? 0.124 -11.526 -3.382 1.00 98.75 120 TYR A CA 1
ATOM 980 C C . TYR A 1 120 ? -0.013 -10.366 -4.377 1.00 98.75 120 TYR A C 1
ATOM 982 O O . TYR A 1 120 ? 0.948 -9.993 -5.044 1.00 98.75 120 TYR A O 1
ATOM 990 N N . ASP A 1 121 ? -1.203 -9.767 -4.474 1.00 98.56 121 ASP A N 1
ATOM 991 C CA . ASP A 1 121 ? -1.434 -8.567 -5.304 1.00 98.56 121 ASP A CA 1
ATOM 992 C C . ASP A 1 121 ? -2.376 -7.533 -4.670 1.00 98.56 121 ASP A C 1
ATOM 994 O O . ASP A 1 121 ? -2.734 -6.532 -5.296 1.00 98.56 121 ASP A O 1
ATOM 998 N N . SER A 1 122 ? -2.794 -7.771 -3.433 1.00 98.75 122 SER A N 1
ATOM 999 C CA . SER A 1 122 ? -3.785 -6.969 -2.731 1.00 98.75 122 SER A CA 1
ATOM 1000 C C . SER A 1 122 ? -3.566 -7.050 -1.224 1.00 98.75 122 SER A C 1
ATOM 1002 O O . SER A 1 122 ? -2.802 -7.880 -0.726 1.00 98.75 122 SER A O 1
ATOM 1004 N N . VAL A 1 123 ? -4.229 -6.164 -0.491 1.00 98.75 123 VAL A N 1
ATOM 1005 C CA . VAL A 1 123 ? -4.276 -6.177 0.969 1.00 98.75 123 VAL A CA 1
ATOM 1006 C C . VAL A 1 123 ? -5.714 -6.184 1.450 1.00 98.75 123 VAL A C 1
ATOM 1008 O O . VAL A 1 123 ? -6.583 -5.560 0.847 1.00 98.75 123 VAL A O 1
ATOM 1011 N N . LYS A 1 124 ? -5.970 -6.859 2.565 1.00 98.62 124 LYS A N 1
ATOM 1012 C CA . LYS A 1 124 ? -7.219 -6.749 3.310 1.00 98.62 124 LYS A CA 1
ATOM 1013 C C . LYS A 1 124 ? -7.031 -5.733 4.420 1.00 98.62 124 LYS A C 1
ATOM 1015 O O . LYS A 1 124 ? -6.102 -5.881 5.211 1.00 98.62 124 LYS A O 1
ATOM 1020 N N . ILE A 1 125 ? -7.935 -4.763 4.493 1.00 98.44 125 ILE A N 1
ATOM 1021 C CA . ILE A 1 125 ? -8.084 -3.894 5.657 1.00 98.44 125 ILE A CA 1
ATOM 1022 C C . ILE A 1 125 ? -9.305 -4.380 6.425 1.00 98.44 125 ILE A C 1
ATOM 1024 O O . ILE A 1 125 ? -10.382 -4.457 5.843 1.00 98.44 125 ILE A O 1
ATOM 1028 N N . LYS A 1 126 ? -9.150 -4.741 7.699 1.00 97.31 126 LYS A N 1
ATOM 1029 C CA . LYS A 1 126 ? -10.253 -5.211 8.553 1.00 97.31 126 LYS A CA 1
ATOM 1030 C C . LYS A 1 126 ? -10.352 -4.400 9.837 1.00 97.31 126 LYS A C 1
ATOM 1032 O O . LYS A 1 126 ? -9.329 -3.952 10.348 1.00 97.31 126 LYS A O 1
ATOM 1037 N N . ILE A 1 127 ? -11.560 -4.268 10.365 1.00 96.75 127 ILE A N 1
ATOM 1038 C CA . ILE A 1 127 ? -11.858 -3.590 11.621 1.00 96.75 127 ILE A CA 1
ATOM 1039 C C . ILE A 1 127 ? -12.116 -4.657 12.688 1.00 96.75 127 ILE A C 1
ATOM 1041 O O . ILE A 1 127 ? -12.969 -5.523 12.515 1.00 96.75 127 ILE A O 1
ATOM 1045 N N . ILE A 1 128 ? -11.361 -4.616 13.785 1.00 94.56 128 ILE A N 1
ATOM 1046 C CA . ILE A 1 128 ? -11.572 -5.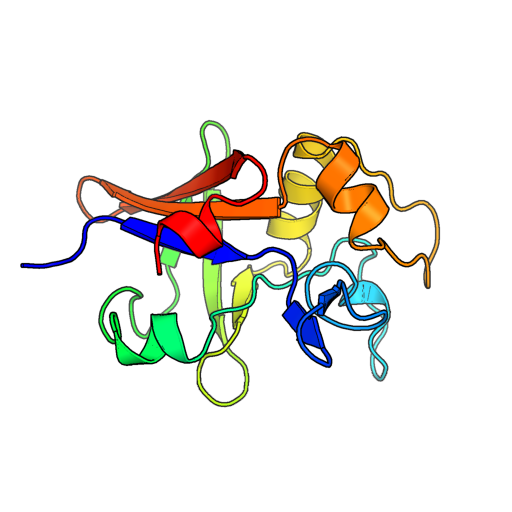466 14.965 1.00 94.56 128 ILE A CA 1
ATOM 1047 C C . ILE A 1 128 ? -11.548 -4.558 16.187 1.00 94.56 128 ILE A C 1
ATOM 1049 O O . ILE A 1 128 ? -10.560 -3.858 16.402 1.00 94.56 128 ILE A O 1
ATOM 1053 N N . ASP A 1 129 ? -12.637 -4.541 16.957 1.00 92.38 129 ASP A N 1
ATOM 1054 C CA . ASP A 1 129 ? -12.786 -3.708 18.159 1.00 92.38 129 ASP A CA 1
ATOM 1055 C C . ASP A 1 129 ? -12.410 -2.229 17.920 1.00 92.38 129 ASP A C 1
ATOM 1057 O O . ASP A 1 129 ? -11.718 -1.596 18.718 1.00 92.38 129 ASP A O 1
ATOM 1061 N N . GLY A 1 130 ? -12.829 -1.686 16.769 1.00 91.19 130 GLY A N 1
ATOM 1062 C CA . GLY A 1 130 ? -12.564 -0.300 16.364 1.00 91.19 130 GLY A CA 1
ATOM 1063 C C . GLY A 1 130 ? -11.144 -0.020 15.855 1.00 91.19 130 GLY A C 1
ATOM 1064 O O . GLY A 1 130 ? -10.823 1.131 15.575 1.00 91.19 130 GLY A O 1
ATOM 1065 N N . LYS A 1 131 ? -10.292 -1.043 15.714 1.00 94.62 131 LYS A N 1
ATOM 1066 C CA . LYS A 1 131 ? -8.915 -0.920 15.210 1.00 94.62 131 LYS A CA 1
ATOM 1067 C C . LYS A 1 131 ? -8.778 -1.475 13.799 1.00 94.62 131 LYS A C 1
ATOM 1069 O O . LYS A 1 131 ? -9.345 -2.522 13.488 1.00 94.62 131 LYS A O 1
ATOM 1074 N N . TYR A 1 132 ? -7.977 -0.806 12.972 1.00 97.88 132 TYR A N 1
ATOM 1075 C CA . TYR A 1 132 ? -7.731 -1.196 11.585 1.00 97.88 132 TYR A CA 1
ATOM 1076 C C . TYR A 1 132 ? -6.513 -2.103 11.480 1.00 97.88 132 TYR A C 1
ATOM 1078 O O . TYR A 1 132 ? -5.436 -1.755 11.950 1.00 97.88 132 TYR A O 1
ATOM 1086 N N . TYR A 1 133 ? -6.656 -3.235 10.802 1.00 98.25 133 TYR A N 1
ATOM 1087 C CA . TYR A 1 133 ? -5.571 -4.181 10.558 1.00 98.25 133 TYR A CA 1
ATOM 1088 C C . TYR A 1 133 ? -5.351 -4.388 9.066 1.00 98.25 133 TYR A C 1
ATOM 1090 O O . TYR A 1 133 ? -6.324 -4.515 8.325 1.00 98.25 133 TYR A O 1
ATOM 1098 N N . ILE A 1 134 ? -4.092 -4.497 8.644 1.00 98.56 134 ILE A N 1
ATOM 1099 C CA . ILE A 1 134 ? -3.691 -4.790 7.267 1.00 98.56 134 ILE A CA 1
ATOM 1100 C C . ILE A 1 134 ? -3.065 -6.182 7.145 1.00 98.56 134 ILE A C 1
ATOM 1102 O O . ILE A 1 134 ? -2.221 -6.571 7.949 1.00 98.56 134 ILE A O 1
ATOM 1106 N N . LEU A 1 135 ? -3.471 -6.931 6.117 1.00 98.25 135 LEU A N 1
ATOM 1107 C CA . LEU A 1 135 ? -2.921 -8.247 5.776 1.00 98.25 135 LEU A CA 1
ATOM 1108 C C . LEU A 1 135 ? -2.697 -8.351 4.269 1.00 98.25 135 LEU A C 1
ATOM 1110 O O . LEU A 1 135 ? -3.529 -7.873 3.500 1.00 98.25 135 LEU A O 1
ATOM 1114 N N . LEU A 1 136 ? -1.621 -9.014 3.842 1.00 98.44 136 LEU A N 1
ATOM 1115 C CA . LEU A 1 136 ? -1.440 -9.381 2.436 1.00 98.44 136 LEU A CA 1
ATOM 1116 C C . LEU A 1 136 ? -2.490 -10.413 2.012 1.00 98.44 136 LEU A C 1
ATOM 1118 O O . LEU A 1 136 ? -2.824 -11.324 2.769 1.00 98.44 136 LEU A O 1
ATOM 1122 N N . MET A 1 137 ? -2.992 -10.272 0.787 1.00 98.62 137 MET A N 1
ATOM 1123 C CA . MET A 1 137 ? -4.010 -11.144 0.214 1.00 98.62 137 MET A CA 1
ATOM 1124 C C . MET A 1 137 ? -3.520 -11.796 -1.084 1.00 98.62 137 MET A C 1
ATOM 1126 O O . MET A 1 137 ? -2.846 -11.128 -1.880 1.00 98.62 137 MET A O 1
ATOM 1130 N N . PRO A 1 138 ? -3.831 -13.090 -1.308 1.00 98.69 138 PRO A N 1
ATOM 1131 C CA . PRO A 1 138 ? -3.396 -13.802 -2.501 1.0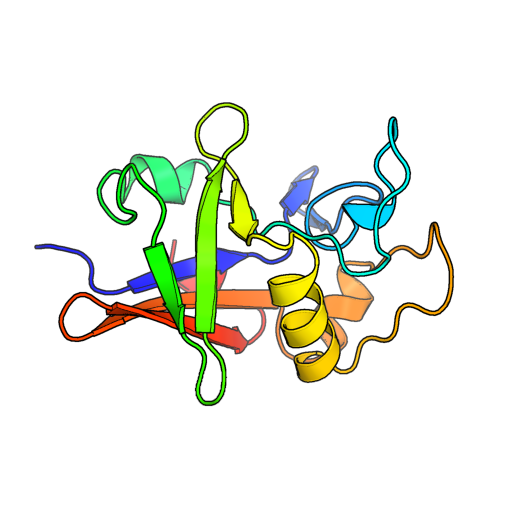0 98.69 138 PRO A CA 1
ATOM 1132 C C . PRO A 1 138 ? -3.848 -13.136 -3.799 1.00 98.69 138 PRO A C 1
ATOM 1134 O O . PRO A 1 138 ? -4.886 -12.467 -3.823 1.00 98.69 138 PRO A O 1
ATOM 1137 N N . VAL A 1 139 ? -3.107 -13.382 -4.882 1.00 98.75 139 VAL A N 1
ATOM 1138 C CA . VAL A 1 139 ? -3.442 -12.875 -6.222 1.00 98.75 139 VAL A CA 1
ATOM 1139 C C . VAL A 1 139 ? -4.919 -13.108 -6.561 1.00 98.75 139 VAL A C 1
ATOM 1141 O O . VAL A 1 139 ? -5.417 -14.229 -6.450 1.00 98.75 139 VAL A O 1
ATOM 1144 N N . GLY A 1 140 ? -5.611 -12.053 -7.001 1.00 98.31 140 GLY A N 1
ATOM 1145 C CA . GLY A 1 140 ? -7.025 -12.104 -7.396 1.00 98.31 140 GLY A CA 1
ATOM 1146 C C . GLY A 1 140 ? -8.024 -11.911 -6.252 1.00 98.31 140 GLY A C 1
ATOM 1147 O O . GLY A 1 140 ? -9.232 -11.910 -6.488 1.00 98.31 140 GLY A O 1
ATOM 1148 N N . SER A 1 141 ? -7.562 -11.728 -5.011 1.00 98.56 141 SER A N 1
ATOM 1149 C CA . SER A 1 141 ? -8.468 -11.515 -3.874 1.00 98.56 141 SER A CA 1
ATOM 1150 C C . SER A 1 141 ? -9.279 -10.228 -3.992 1.00 98.56 141 SER A C 1
ATOM 1152 O O . SER A 1 141 ? -10.419 -10.202 -3.539 1.00 98.56 141 SER A O 1
ATOM 1154 N N . TYR A 1 142 ? -8.719 -9.172 -4.592 1.00 98.50 142 TYR A N 1
ATOM 1155 C CA . TYR A 1 142 ? -9.451 -7.923 -4.809 1.00 98.50 142 TYR A CA 1
ATOM 1156 C C . TYR A 1 142 ? -10.633 -8.124 -5.762 1.00 98.50 142 TYR A C 1
ATOM 1158 O O . TYR A 1 142 ? -11.739 -7.690 -5.466 1.00 98.50 142 TYR A O 1
ATOM 1166 N N . GLU A 1 143 ? -10.433 -8.834 -6.868 1.00 97.56 143 GLU A N 1
ATOM 1167 C CA . GLU A 1 143 ? -11.493 -9.057 -7.856 1.00 97.56 143 GLU A CA 1
ATOM 1168 C C . GLU A 1 143 ? -12.558 -10.038 -7.392 1.00 97.56 143 GLU A C 1
ATOM 1170 O O . GLU A 1 143 ? -13.697 -9.924 -7.813 1.00 97.56 143 GLU A O 1
ATOM 1175 N N . ASN A 1 144 ? -12.211 -10.974 -6.507 1.00 97.75 144 ASN A N 1
ATOM 1176 C CA . ASN A 1 144 ? -13.205 -11.822 -5.848 1.00 97.75 144 ASN A CA 1
ATOM 1177 C C . ASN A 1 144 ? -14.036 -11.060 -4.802 1.00 97.75 144 ASN A C 1
ATOM 1179 O O . ASN A 1 144 ? -15.063 -11.567 -4.357 1.00 97.75 144 ASN A O 1
ATOM 1183 N N . PHE A 1 145 ? -13.548 -9.905 -4.343 1.00 96.81 145 PHE A N 1
ATOM 1184 C CA . PHE A 1 145 ? -14.207 -9.089 -3.328 1.00 96.81 145 PHE A CA 1
ATOM 1185 C C . PHE A 1 145 ? -15.179 -8.062 -3.919 1.00 96.81 145 PHE A C 1
ATOM 1187 O O . PHE A 1 145 ? -16.186 -7.770 -3.271 1.00 96.81 145 PHE A O 1
ATOM 1194 N N . ILE A 1 146 ? -14.864 -7.496 -5.089 1.00 92.94 146 ILE A N 1
ATOM 1195 C CA . ILE A 1 146 ? -15.685 -6.464 -5.744 1.00 92.94 146 ILE A CA 1
ATOM 1196 C C . ILE A 1 146 ? -16.856 -7.013 -6.559 1.00 92.94 146 ILE A C 1
ATOM 1198 O O . ILE A 1 146 ? -16.808 -8.185 -6.990 1.00 92.94 146 ILE A O 1
#

Organism: NCBI:txid2663009